Protein AF-A0A8J3H3I7-F1 (afdb_monomer)

Sequence (117 aa):
MSRFSIAALVWLVLAPAASAQNMAPELMVEGTCEELVAWGSRPTDQIRADLDAQLGTETKAKLQKSTYETVMDILGRTPVSDAWFARPCTFSEEQIAAMSPLHDAYVAHMADKLAPK

Foldseek 3Di:
DDDDDDDDPDPPDDPDPDPPVVLQDADADDDDPVVVLVLLLDALVVLLVVCCVRVHVDDPAADDPVVLVVSLVSLLVDFDAPRNHPDPDHDDPVSSVSSPSNSVNRSVNCCVRHHHD

Radius of gyration: 20.56 Å; Cα contacts (8 Å, |Δi|>4): 100; chains: 1; bounding box: 48×68×35 Å

pLDDT: mean 77.72, std 18.88, range [34.22, 97.19]

Nearest PDB structures (foldseek):
  8sea-assembly1_A  TM=2.335E-01  e=9.379E+00  Homo sapiens
  8oif-assembly1_A  TM=1.852E-01  e=6.624E+00  Homo sapiens

Secondary structure (DSSP, 8-state):
--------------PPS------S--B---S-HHHHHHHHTS-HHHHHHHHHHHS-S-------HHHHHHHHHHHHH----GGGBSS-----HHHHHHTHHHHHHHHHHHHHHH---

Organism: NCBI:txid1569283

Solvent-accessible surface area (backbone atoms only — not comparable to full-atom values): 7243 Å² total; per-residue (Å²): 132,87,86,82,89,85,82,82,86,78,84,86,73,76,76,79,77,73,82,68,72,71,81,58,71,56,40,86,72,84,74,55,68,67,51,47,43,60,53,31,44,38,60,35,72,61,46,33,53,51,46,40,67,73,78,46,82,80,60,87,61,60,38,56,64,72,57,35,54,53,51,51,56,49,52,76,68,55,76,70,55,47,76,40,37,79,52,101,50,84,72,52,72,68,52,42,59,52,23,47,34,38,46,56,19,49,49,54,52,48,49,70,43,30,50,56,133

Mean predicted aligned error: 11.02 Å

Structure (mmCIF, N/CA/C/O backbone):
data_AF-A0A8J3H3I7-F1
#
_entry.id   AF-A0A8J3H3I7-F1
#
loop_
_atom_site.group_PDB
_atom_site.id
_atom_site.type_symbol
_atom_site.label_atom_id
_atom_site.label_alt_id
_atom_site.label_comp_id
_atom_site.label_asym_id
_atom_site.label_entity_id
_atom_site.label_seq_id
_atom_site.pdbx_PDB_ins_code
_atom_site.Cartn_x
_atom_site.Cartn_y
_atom_site.Cartn_z
_atom_site.occupancy
_atom_site.B_iso_or_equiv
_atom_site.auth_seq_id
_atom_site.auth_comp_id
_atom_site.auth_asym_id
_atom_site.auth_atom_id
_atom_site.pdbx_PDB_model_num
ATOM 1 N N . MET A 1 1 ? 34.282 56.023 18.988 1.00 38.06 1 MET A N 1
ATOM 2 C CA . MET A 1 1 ? 32.922 55.857 19.552 1.00 38.06 1 MET A CA 1
ATOM 3 C C . MET A 1 1 ? 32.070 55.213 18.460 1.00 38.06 1 MET A C 1
ATOM 5 O O . MET A 1 1 ? 31.912 55.823 17.420 1.00 38.06 1 MET A O 1
ATOM 9 N N . SER A 1 2 ? 31.929 53.881 18.482 1.00 37.97 2 SER A N 1
ATOM 10 C CA . SER A 1 2 ? 30.684 53.163 18.841 1.00 37.97 2 SER A CA 1
ATOM 11 C C . SER A 1 2 ? 29.478 53.603 17.996 1.00 37.97 2 SER A C 1
ATOM 13 O O . SER A 1 2 ? 28.979 54.693 18.227 1.00 37.97 2 SER A O 1
ATOM 15 N N . ARG A 1 3 ? 29.064 52.864 16.957 1.00 47.31 3 ARG A N 1
ATOM 16 C CA . ARG A 1 3 ? 28.094 51.725 16.909 1.00 47.31 3 ARG A CA 1
ATOM 17 C C . ARG A 1 3 ? 27.089 52.140 15.795 1.00 47.31 3 ARG A C 1
ATOM 19 O O . ARG A 1 3 ? 26.855 53.330 15.657 1.00 47.31 3 ARG A O 1
ATOM 26 N N . PHE A 1 4 ? 26.517 51.332 14.908 1.00 48.91 4 PHE A N 1
ATOM 27 C CA . PHE A 1 4 ? 25.938 49.999 15.012 1.00 48.91 4 PHE A CA 1
ATOM 28 C C . PHE A 1 4 ? 25.922 49.335 13.623 1.00 48.91 4 PHE A C 1
ATOM 30 O O . PHE A 1 4 ? 25.540 49.963 12.638 1.00 48.91 4 PHE A O 1
ATOM 37 N N . SER A 1 5 ? 26.274 48.051 13.573 1.00 48.94 5 SER A N 1
ATOM 38 C CA . SER A 1 5 ? 25.900 47.135 12.495 1.00 48.94 5 SER A CA 1
ATOM 39 C C . SER A 1 5 ? 24.408 46.815 12.610 1.00 48.94 5 SER A C 1
ATOM 41 O O . SER A 1 5 ? 23.965 46.423 13.689 1.00 48.94 5 SER A O 1
ATOM 43 N N . ILE A 1 6 ? 23.645 46.929 11.520 1.00 53.59 6 ILE A N 1
ATOM 44 C CA . ILE A 1 6 ? 22.311 46.322 11.419 1.00 53.59 6 ILE A CA 1
ATOM 45 C C . ILE A 1 6 ? 22.439 45.106 10.510 1.00 53.59 6 ILE A C 1
ATOM 47 O O . ILE A 1 6 ? 22.629 45.213 9.301 1.00 53.59 6 ILE A O 1
ATOM 51 N N . ALA A 1 7 ? 22.402 43.948 11.157 1.00 49.59 7 ALA A N 1
ATOM 52 C CA . ALA A 1 7 ? 22.212 42.651 10.544 1.00 49.59 7 ALA A CA 1
ATOM 53 C C . ALA A 1 7 ? 20.715 42.377 10.313 1.00 49.59 7 ALA A C 1
ATOM 55 O O . ALA A 1 7 ? 19.856 43.043 10.886 1.00 49.59 7 ALA A O 1
ATOM 56 N N . ALA A 1 8 ? 20.470 41.295 9.570 1.00 47.12 8 ALA A N 1
ATOM 57 C CA . ALA A 1 8 ? 19.229 40.524 9.481 1.00 47.12 8 ALA A CA 1
ATOM 58 C C . ALA A 1 8 ? 18.178 41.012 8.471 1.00 47.12 8 ALA A C 1
ATOM 60 O O . ALA A 1 8 ? 17.113 41.507 8.832 1.00 47.12 8 ALA A O 1
ATOM 61 N N . LEU A 1 9 ? 18.422 40.708 7.191 1.00 44.69 9 LEU A N 1
ATOM 62 C CA . LEU A 1 9 ? 17.322 40.329 6.308 1.00 44.69 9 LEU A CA 1
ATOM 63 C C . LEU A 1 9 ? 17.058 38.832 6.524 1.00 44.69 9 LEU A C 1
ATOM 65 O O . LEU A 1 9 ? 17.808 37.973 6.061 1.00 44.69 9 LEU A O 1
ATOM 69 N N . VAL A 1 10 ? 16.028 38.540 7.311 1.00 46.75 10 VAL A N 1
ATOM 70 C CA . VAL A 1 10 ? 15.527 37.190 7.564 1.00 46.75 10 VAL A CA 1
ATOM 71 C C . VAL A 1 10 ? 14.895 36.673 6.270 1.00 46.75 10 VAL A C 1
ATOM 73 O O . VAL A 1 10 ? 13.796 37.080 5.902 1.00 46.75 10 VAL A O 1
ATOM 76 N N . TRP A 1 11 ? 15.593 35.780 5.569 1.00 45.34 11 TRP A N 1
ATOM 77 C CA . TRP A 1 11 ? 15.003 34.940 4.526 1.00 45.34 11 TRP A CA 1
ATOM 78 C C . TRP A 1 11 ? 14.106 33.889 5.194 1.00 45.34 11 TRP A C 1
ATOM 80 O O . TRP A 1 11 ? 14.500 32.754 5.435 1.00 45.34 11 TRP A O 1
ATOM 90 N N . LEU A 1 12 ? 12.893 34.310 5.546 1.00 49.25 12 LEU A N 1
ATOM 91 C CA . LEU A 1 12 ? 11.785 33.457 5.974 1.00 49.25 12 LEU A CA 1
ATOM 92 C C . LEU A 1 12 ? 10.965 33.097 4.732 1.00 49.25 12 LEU A C 1
ATOM 94 O O . LEU A 1 12 ? 9.835 33.543 4.565 1.00 49.25 12 LEU A O 1
ATOM 98 N N . VAL A 1 13 ? 11.565 32.361 3.797 1.00 44.88 13 VAL A N 1
ATOM 99 C CA . VAL A 1 13 ? 10.862 31.913 2.593 1.00 44.88 13 VAL A CA 1
ATOM 100 C C . VAL A 1 13 ? 11.260 30.471 2.306 1.00 44.88 13 VAL A C 1
ATOM 102 O O . VAL A 1 13 ? 12.405 30.190 1.968 1.00 44.88 13 VAL A O 1
ATOM 105 N N . LEU A 1 14 ? 10.251 29.602 2.441 1.00 44.91 14 LEU A N 1
ATOM 106 C CA . LEU A 1 14 ? 10.183 28.199 2.024 1.00 44.91 14 LEU A CA 1
ATOM 107 C C . LEU A 1 14 ? 10.839 27.198 2.981 1.00 44.91 14 LEU A C 1
ATOM 109 O O . LEU A 1 14 ? 11.803 26.515 2.649 1.00 44.91 14 LEU A O 1
ATOM 113 N N . ALA A 1 15 ? 10.200 26.999 4.138 1.00 38.31 15 ALA A N 1
ATOM 114 C CA . ALA A 1 15 ? 10.061 25.624 4.605 1.00 38.31 15 ALA A CA 1
ATOM 115 C C . ALA A 1 15 ? 9.424 24.826 3.450 1.00 38.31 15 ALA A C 1
ATOM 117 O O . ALA A 1 15 ? 8.383 25.270 2.947 1.00 38.31 15 ALA A O 1
ATOM 118 N N . PRO A 1 16 ? 10.023 23.719 2.975 1.00 41.94 16 PRO A N 1
ATOM 119 C CA . PRO A 1 16 ? 9.320 22.840 2.063 1.00 41.94 16 PRO A CA 1
ATOM 120 C C . PRO A 1 16 ? 8.016 22.422 2.739 1.00 41.94 16 PRO A C 1
ATOM 122 O O . PRO A 1 16 ? 7.991 21.899 3.855 1.00 41.94 16 PRO A O 1
ATOM 125 N N . ALA A 1 17 ? 6.928 22.770 2.060 1.00 35.84 17 ALA A N 1
ATOM 126 C CA . ALA A 1 17 ? 5.604 22.290 2.356 1.00 35.84 17 ALA A CA 1
ATOM 127 C C . ALA A 1 17 ? 5.612 20.760 2.374 1.00 35.84 17 ALA A C 1
ATOM 129 O O . ALA A 1 17 ? 6.349 20.119 1.629 1.00 35.84 17 ALA A O 1
ATOM 130 N N . ALA A 1 18 ? 4.719 20.219 3.195 1.00 39.22 18 ALA A N 1
ATOM 131 C CA . ALA A 1 18 ? 4.351 18.818 3.219 1.00 39.22 18 ALA A CA 1
ATOM 132 C C . ALA A 1 18 ? 5.472 17.870 3.670 1.00 39.22 18 ALA A C 1
ATOM 134 O O . ALA A 1 18 ? 5.963 17.033 2.918 1.00 39.22 18 ALA A O 1
ATOM 135 N N . SER A 1 19 ? 5.672 17.816 4.987 1.00 34.22 19 SER A N 1
ATOM 136 C CA . SER A 1 19 ? 5.589 16.503 5.626 1.00 34.22 19 SER A CA 1
ATOM 137 C C . SER A 1 19 ? 4.177 15.970 5.354 1.00 34.22 19 SER A C 1
ATOM 139 O O . SER A 1 19 ? 3.291 16.076 6.201 1.00 34.22 19 SER A O 1
ATOM 141 N N . ALA A 1 20 ? 3.926 15.450 4.149 1.00 39.44 20 ALA A N 1
ATOM 142 C CA . ALA A 1 20 ? 2.971 14.370 4.016 1.00 39.44 20 ALA A CA 1
ATOM 143 C C . ALA A 1 20 ? 3.552 13.304 4.937 1.00 39.44 20 ALA A C 1
ATOM 145 O O . ALA A 1 20 ? 4.542 12.660 4.600 1.00 39.44 20 ALA A O 1
ATOM 146 N N . GLN A 1 21 ? 3.074 13.273 6.184 1.00 44.72 21 GLN A N 1
ATOM 147 C CA . GLN A 1 21 ? 3.357 12.178 7.089 1.00 44.72 21 GLN A CA 1
ATOM 148 C C . GLN A 1 21 ? 2.963 10.962 6.276 1.00 44.72 21 GLN A C 1
ATOM 150 O O . GLN A 1 21 ? 1.785 10.809 5.960 1.00 44.72 21 GLN A O 1
ATOM 155 N N . ASN A 1 22 ? 3.953 10.213 5.799 1.00 50.84 22 ASN A N 1
ATOM 156 C CA . ASN A 1 22 ? 3.695 9.032 5.014 1.00 50.84 22 ASN A CA 1
ATOM 157 C C . ASN A 1 22 ? 3.011 8.073 5.980 1.00 50.84 22 ASN A C 1
ATOM 159 O O . ASN A 1 22 ? 3.646 7.490 6.856 1.00 50.84 22 ASN A O 1
ATOM 163 N N . MET A 1 23 ? 1.680 8.090 5.958 1.00 51.91 23 MET A N 1
ATOM 164 C CA . MET A 1 23 ? 0.880 7.349 6.921 1.00 51.91 23 MET A CA 1
ATOM 165 C C . MET A 1 23 ? 0.800 5.875 6.533 1.00 51.91 23 MET A C 1
ATOM 167 O O . MET A 1 23 ? 0.330 5.071 7.333 1.00 51.91 23 MET A O 1
ATOM 171 N N . ALA A 1 24 ? 1.270 5.529 5.330 1.00 61.19 24 ALA A N 1
ATOM 172 C CA . ALA A 1 24 ? 1.624 4.173 4.973 1.00 61.19 24 ALA A CA 1
ATOM 173 C C . ALA A 1 24 ? 3.011 3.862 5.577 1.00 61.19 24 ALA A C 1
ATOM 175 O O . ALA A 1 24 ? 3.995 4.488 5.175 1.00 61.19 24 ALA A O 1
ATOM 176 N N . PRO A 1 25 ? 3.130 2.943 6.556 1.00 62.22 25 PRO A N 1
ATOM 177 C CA . PRO A 1 25 ? 4.368 2.235 6.835 1.00 62.22 25 PRO A CA 1
ATOM 178 C C . PRO A 1 25 ? 5.063 1.811 5.548 1.00 62.22 25 PRO A C 1
ATOM 180 O O . PRO A 1 25 ? 4.431 1.312 4.616 1.00 62.22 25 PRO A O 1
ATOM 183 N N . GLU A 1 26 ? 6.379 1.983 5.544 1.00 72.06 26 GLU A N 1
ATOM 184 C CA . GLU A 1 26 ? 7.230 1.495 4.472 1.00 72.06 26 GLU A CA 1
ATOM 185 C C . GLU A 1 26 ? 7.090 -0.029 4.370 1.00 72.06 26 GLU A C 1
ATOM 187 O O . GLU A 1 26 ? 7.341 -0.776 5.320 1.00 72.06 26 GLU A O 1
ATOM 192 N N . LEU A 1 27 ? 6.674 -0.491 3.198 1.00 79.06 27 LEU A N 1
ATOM 193 C CA . LEU A 1 27 ? 6.562 -1.893 2.854 1.00 79.06 27 LEU A CA 1
ATOM 194 C C . LEU A 1 27 ? 7.967 -2.468 2.677 1.00 79.06 27 LEU A C 1
ATOM 196 O O . LEU A 1 27 ? 8.752 -2.033 1.827 1.00 79.06 27 LEU A O 1
ATOM 200 N N . MET A 1 28 ? 8.274 -3.481 3.483 1.00 79.75 28 MET A N 1
ATOM 201 C CA . MET A 1 28 ? 9.534 -4.220 3.433 1.00 79.75 28 MET A CA 1
ATOM 202 C C . MET A 1 28 ? 9.427 -5.410 2.472 1.00 79.75 28 MET A C 1
ATOM 204 O O . MET A 1 28 ? 9.648 -6.556 2.856 1.00 79.75 28 MET A O 1
ATOM 208 N N . VAL A 1 29 ? 9.056 -5.139 1.220 1.00 81.44 29 VAL A N 1
ATOM 209 C CA . VAL A 1 29 ? 8.988 -6.159 0.164 1.00 81.44 29 VAL A CA 1
ATOM 210 C C . VAL A 1 29 ? 10.359 -6.276 -0.505 1.00 81.44 29 VAL A C 1
ATOM 212 O O . VAL A 1 29 ? 10.944 -5.279 -0.934 1.00 81.44 29 VAL A O 1
ATOM 215 N N . GLU A 1 30 ? 10.894 -7.495 -0.576 1.00 79.25 30 GLU A N 1
ATOM 216 C CA . GLU A 1 30 ? 12.154 -7.775 -1.270 1.00 79.25 30 GLU A CA 1
ATOM 217 C C . GLU A 1 30 ? 11.972 -7.786 -2.798 1.00 79.25 30 GLU A C 1
ATOM 219 O O . GLU A 1 30 ? 10.895 -8.081 -3.311 1.00 79.25 30 GLU A O 1
ATOM 224 N N . GLY A 1 31 ? 13.048 -7.487 -3.531 1.00 83.75 31 GLY A N 1
ATOM 225 C CA . GLY A 1 31 ? 13.065 -7.465 -5.001 1.00 83.75 31 GLY A CA 1
ATOM 226 C C . GLY A 1 31 ? 13.641 -6.174 -5.581 1.00 83.75 31 GLY A C 1
ATOM 227 O O . GLY A 1 31 ? 13.995 -5.253 -4.857 1.00 83.75 31 GLY A O 1
ATOM 228 N N . THR A 1 32 ? 13.818 -6.112 -6.891 1.00 91.56 32 THR A N 1
ATOM 229 C CA . THR A 1 32 ? 14.172 -4.945 -7.713 1.00 91.56 32 THR A CA 1
ATOM 230 C C . THR A 1 32 ? 12.975 -3.999 -7.877 1.00 91.56 32 THR A C 1
ATOM 232 O O . THR A 1 32 ? 11.846 -4.373 -7.583 1.00 91.56 32 THR A O 1
ATOM 235 N N . CYS A 1 33 ? 13.184 -2.768 -8.363 1.00 90.00 33 CYS A N 1
ATOM 236 C CA . CYS A 1 33 ? 12.065 -1.837 -8.579 1.00 90.00 33 CYS A CA 1
ATOM 237 C C . CYS A 1 33 ? 11.032 -2.390 -9.584 1.00 90.00 33 CYS A C 1
ATOM 239 O O . CYS A 1 33 ? 9.838 -2.181 -9.404 1.00 90.00 33 CYS A O 1
ATOM 241 N N . GLU A 1 34 ? 11.460 -3.148 -10.598 1.00 92.25 34 GLU A N 1
ATOM 242 C CA . GLU A 1 34 ? 10.548 -3.819 -11.538 1.00 92.25 34 GLU A CA 1
ATOM 243 C C . GLU A 1 34 ? 9.732 -4.923 -10.856 1.00 92.25 34 GLU A C 1
ATOM 245 O O . GLU A 1 34 ? 8.528 -5.033 -11.083 1.00 92.25 34 GLU A O 1
ATOM 250 N N . GLU A 1 35 ? 10.358 -5.701 -9.970 1.00 93.38 35 GLU A N 1
ATOM 251 C CA . GLU A 1 35 ? 9.667 -6.728 -9.183 1.00 93.38 35 GLU A CA 1
ATOM 252 C C . GLU A 1 35 ? 8.660 -6.116 -8.203 1.00 93.38 35 GLU A C 1
ATOM 254 O O . GLU A 1 35 ? 7.591 -6.691 -8.007 1.00 93.38 35 GLU A O 1
ATOM 259 N N . LEU A 1 36 ? 8.946 -4.931 -7.650 1.00 91.69 36 LEU A N 1
ATOM 260 C CA . LEU A 1 36 ? 8.003 -4.189 -6.807 1.00 91.69 36 LEU A CA 1
ATOM 261 C C . LEU A 1 36 ? 6.781 -3.712 -7.596 1.00 91.69 36 LEU A C 1
ATOM 263 O O . LEU A 1 36 ? 5.663 -3.871 -7.114 1.00 91.69 36 LEU A O 1
ATOM 267 N N . VAL A 1 37 ? 6.965 -3.203 -8.820 1.00 94.19 37 VAL A N 1
ATOM 268 C CA . VAL A 1 37 ? 5.837 -2.852 -9.702 1.00 94.19 37 VAL A CA 1
ATOM 269 C C . VAL A 1 37 ? 5.039 -4.103 -10.056 1.00 94.19 37 VAL A C 1
ATOM 271 O O . VAL A 1 37 ? 3.814 -4.107 -9.936 1.00 94.19 37 VAL A O 1
ATOM 274 N N . ALA A 1 38 ? 5.713 -5.188 -10.442 1.00 94.88 38 ALA A N 1
ATOM 275 C CA . ALA A 1 38 ? 5.057 -6.447 -10.781 1.00 94.88 38 ALA A CA 1
ATOM 276 C C . ALA A 1 38 ? 4.295 -7.049 -9.590 1.00 94.88 38 ALA A C 1
ATOM 278 O O . ALA A 1 38 ? 3.235 -7.640 -9.781 1.00 94.88 38 ALA A O 1
ATOM 279 N N . TRP A 1 39 ? 4.811 -6.901 -8.368 1.00 94.25 39 TRP A N 1
ATOM 280 C CA . TRP A 1 39 ? 4.128 -7.299 -7.141 1.00 94.25 39 TRP A CA 1
ATOM 281 C C . TRP A 1 39 ? 2.938 -6.384 -6.820 1.00 94.25 39 TRP A C 1
ATOM 283 O O . TRP A 1 39 ? 1.828 -6.879 -6.637 1.00 94.25 39 TRP A O 1
ATOM 293 N N . GLY A 1 40 ? 3.137 -5.064 -6.833 1.00 93.38 40 GLY A N 1
ATOM 294 C CA . GLY A 1 40 ? 2.115 -4.066 -6.498 1.00 93.38 40 GLY A CA 1
ATOM 295 C C . GLY A 1 40 ? 0.985 -3.943 -7.526 1.00 93.38 40 GLY A C 1
ATOM 296 O O . GLY A 1 40 ? -0.058 -3.371 -7.222 1.00 93.38 40 GLY A O 1
ATOM 297 N N . SER A 1 41 ? 1.170 -4.503 -8.725 1.00 95.62 41 SER A N 1
ATOM 298 C CA . SER A 1 41 ? 0.164 -4.532 -9.800 1.00 95.62 41 SER A CA 1
ATOM 299 C C . SER A 1 41 ? -0.629 -5.847 -9.863 1.00 95.62 41 SER A C 1
ATOM 301 O O . SER A 1 41 ? -1.440 -6.040 -10.770 1.00 95.62 41 SER A O 1
ATOM 303 N N . ARG A 1 42 ? -0.384 -6.792 -8.943 1.00 96.50 42 ARG A N 1
ATOM 304 C CA . ARG A 1 42 ? -1.160 -8.041 -8.846 1.00 96.50 42 ARG A CA 1
ATOM 305 C C . ARG A 1 42 ? -2.612 -7.764 -8.433 1.00 96.50 42 ARG A C 1
ATOM 307 O O . ARG A 1 42 ? -2.917 -6.683 -7.939 1.00 96.50 42 ARG A O 1
ATOM 314 N N . PRO A 1 43 ? -3.522 -8.742 -8.577 1.00 97.19 43 PRO A N 1
ATOM 315 C CA . PRO A 1 43 ? -4.868 -8.630 -8.025 1.00 97.19 43 PRO A CA 1
ATOM 316 C C . PRO A 1 43 ? -4.877 -8.305 -6.521 1.00 97.19 43 PRO A C 1
ATOM 318 O O . PRO A 1 43 ? -4.078 -8.843 -5.749 1.00 97.19 43 PRO A O 1
ATOM 321 N N . THR A 1 44 ? -5.806 -7.441 -6.105 1.00 94.69 44 THR A N 1
ATOM 322 C CA . THR A 1 44 ? -5.936 -6.915 -4.734 1.00 94.69 44 THR A CA 1
ATOM 323 C C . THR A 1 44 ? -6.014 -8.009 -3.666 1.00 94.69 44 THR A C 1
ATOM 325 O O . THR A 1 44 ? -5.447 -7.862 -2.585 1.00 94.69 44 THR A O 1
ATOM 328 N N . ASP A 1 45 ? -6.702 -9.115 -3.948 1.00 94.06 45 ASP A N 1
ATOM 329 C CA . ASP A 1 45 ? -6.851 -10.251 -3.035 1.00 94.06 45 ASP A CA 1
ATOM 330 C C . ASP A 1 45 ? -5.519 -10.965 -2.761 1.00 94.06 45 ASP A C 1
ATOM 332 O O . ASP A 1 45 ? -5.254 -11.347 -1.620 1.00 94.06 45 ASP A O 1
ATOM 336 N N . GLN A 1 46 ? -4.650 -11.071 -3.771 1.00 95.25 46 GLN A N 1
ATOM 337 C CA . GLN A 1 46 ? -3.313 -11.650 -3.613 1.00 95.25 46 GLN A CA 1
ATOM 338 C C . GLN A 1 46 ? -2.405 -10.731 -2.796 1.00 95.25 46 GLN A C 1
ATOM 340 O O . GLN A 1 46 ? -1.756 -11.182 -1.856 1.00 95.25 46 GLN A O 1
ATOM 345 N N . ILE A 1 47 ? -2.411 -9.430 -3.106 1.00 93.69 47 ILE A N 1
ATOM 346 C CA . ILE A 1 47 ? -1.613 -8.443 -2.365 1.00 93.69 47 ILE A CA 1
ATOM 347 C C . ILE A 1 47 ? -2.061 -8.390 -0.902 1.00 93.69 47 ILE A C 1
ATOM 349 O O . ILE A 1 47 ? -1.229 -8.357 -0.001 1.00 93.69 47 ILE A O 1
ATOM 353 N N . ARG A 1 48 ? -3.371 -8.428 -0.635 1.00 90.75 48 ARG A N 1
ATOM 354 C CA . ARG A 1 48 ? -3.897 -8.421 0.735 1.00 90.75 48 ARG A CA 1
ATOM 355 C C . ARG A 1 48 ? -3.435 -9.635 1.536 1.00 90.75 48 ARG A C 1
ATOM 357 O O . ARG A 1 48 ? -3.060 -9.470 2.693 1.00 90.75 48 ARG A O 1
ATOM 364 N N . ALA A 1 49 ? -3.426 -10.822 0.928 1.00 90.06 49 ALA A N 1
ATOM 365 C CA . ALA A 1 49 ? -2.908 -12.023 1.578 1.00 90.06 49 ALA A CA 1
ATOM 366 C C . ALA A 1 49 ? -1.414 -11.882 1.927 1.00 90.06 49 ALA A C 1
ATOM 368 O O . ALA A 1 49 ? -1.012 -12.226 3.041 1.00 90.06 49 ALA A O 1
ATOM 369 N N . ASP A 1 50 ? -0.613 -11.315 1.019 1.00 89.88 50 ASP A N 1
ATOM 370 C CA . ASP A 1 50 ? 0.807 -11.032 1.263 1.00 89.88 50 ASP A CA 1
ATOM 371 C C . ASP A 1 50 ? 0.994 -10.005 2.398 1.00 89.88 50 ASP A C 1
ATOM 373 O O . ASP A 1 50 ? 1.825 -10.205 3.286 1.00 89.88 50 ASP A O 1
ATOM 377 N N . LEU A 1 51 ? 0.194 -8.932 2.417 1.00 87.88 51 LEU A N 1
ATOM 378 C CA . LEU A 1 51 ? 0.219 -7.908 3.469 1.00 87.88 51 LEU A CA 1
ATOM 379 C C . LEU A 1 51 ? -0.161 -8.482 4.840 1.00 87.88 51 LEU A C 1
ATOM 381 O O . LEU A 1 51 ? 0.515 -8.200 5.827 1.00 87.88 51 LEU A O 1
ATOM 385 N N . ASP A 1 52 ? -1.200 -9.318 4.909 1.00 85.31 52 ASP A N 1
ATOM 386 C CA . ASP A 1 52 ? -1.605 -10.000 6.144 1.00 85.31 52 ASP A CA 1
ATOM 387 C C . ASP A 1 52 ? -0.508 -10.937 6.676 1.00 85.31 52 ASP A C 1
ATOM 389 O O . ASP A 1 52 ? -0.336 -11.056 7.893 1.00 85.31 52 ASP A O 1
ATOM 393 N N . ALA A 1 53 ? 0.262 -11.572 5.787 1.00 85.06 53 ALA A N 1
ATOM 394 C CA . ALA A 1 53 ? 1.395 -12.411 6.167 1.00 85.06 53 ALA A CA 1
ATOM 395 C C . ALA A 1 53 ? 2.606 -11.593 6.658 1.00 85.06 53 ALA A C 1
ATOM 397 O O . ALA A 1 53 ? 3.257 -11.997 7.621 1.00 85.06 53 ALA A O 1
ATOM 398 N N . GLN A 1 54 ? 2.904 -10.454 6.022 1.00 78.88 54 GLN A N 1
ATOM 399 C CA . GLN A 1 54 ? 4.092 -9.639 6.320 1.00 78.88 54 GLN A CA 1
ATOM 400 C C . GLN A 1 54 ? 3.904 -8.694 7.511 1.00 78.88 54 GLN A C 1
ATOM 402 O O . GLN A 1 54 ? 4.753 -8.632 8.398 1.00 78.88 54 GLN A O 1
ATOM 407 N N . LEU A 1 55 ? 2.795 -7.952 7.538 1.00 76.31 55 LEU A N 1
ATOM 408 C CA . LEU A 1 55 ? 2.489 -6.980 8.596 1.00 76.31 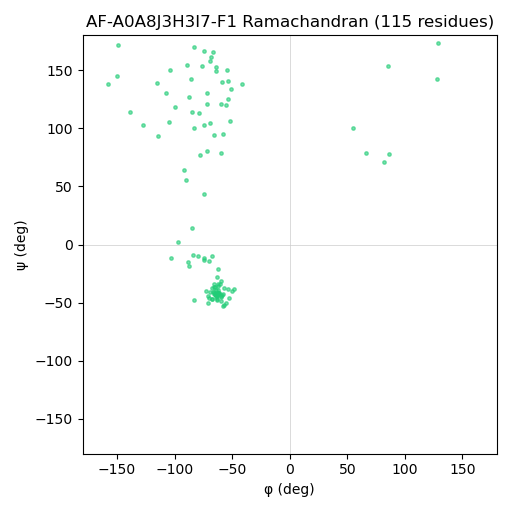55 LEU A CA 1
ATOM 409 C C . LEU A 1 55 ? 1.830 -7.646 9.814 1.00 76.31 55 LEU A C 1
ATOM 411 O O . LEU A 1 55 ? 1.691 -7.036 10.876 1.00 76.31 55 LEU A O 1
ATOM 415 N N . GLY A 1 56 ? 1.476 -8.924 9.667 1.00 65.81 56 GLY A N 1
ATOM 416 C CA . GLY A 1 56 ? 0.827 -9.735 10.676 1.00 65.81 56 GLY A CA 1
ATOM 417 C C . GLY A 1 56 ? -0.690 -9.575 10.667 1.00 65.81 56 GLY A C 1
ATOM 418 O O . GLY A 1 56 ? -1.266 -8.553 10.288 1.00 65.81 56 GLY A O 1
ATOM 419 N N . THR A 1 57 ? -1.369 -10.616 11.138 1.00 54.06 57 THR A N 1
ATOM 420 C CA . THR A 1 57 ? -2.832 -10.642 11.195 1.00 54.06 57 THR A CA 1
ATOM 421 C C . THR A 1 57 ? -3.394 -10.034 12.482 1.00 54.06 57 THR A C 1
ATOM 423 O O . THR A 1 57 ? -4.560 -9.630 12.493 1.00 54.06 57 THR A O 1
AT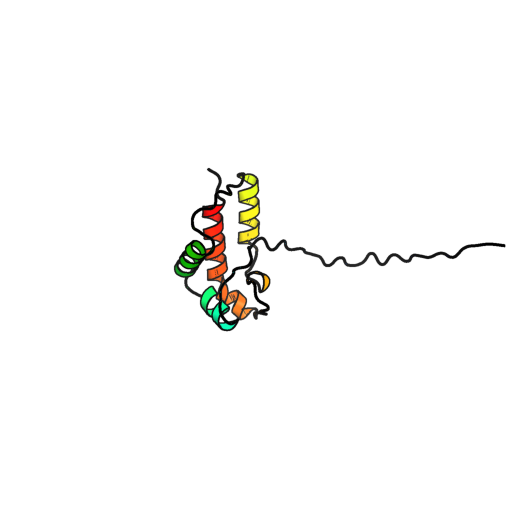OM 426 N N . GLU A 1 58 ? -2.577 -9.898 13.533 1.00 53.94 58 GLU A N 1
ATOM 427 C CA . GLU A 1 58 ? -2.984 -9.448 14.867 1.00 53.94 58 GLU A CA 1
ATOM 428 C C . GLU A 1 58 ? -2.367 -8.095 15.249 1.00 53.94 58 GLU A C 1
ATOM 430 O O . GLU A 1 58 ? -1.289 -8.007 15.835 1.00 53.94 58 GLU A O 1
ATOM 435 N N . THR A 1 59 ? -3.091 -7.007 14.994 1.00 55.97 59 THR A N 1
ATOM 436 C CA . THR A 1 59 ? -2.731 -5.686 15.522 1.00 55.97 59 THR A CA 1
ATOM 437 C C . THR A 1 59 ? -3.584 -5.374 16.755 1.00 55.97 59 THR A C 1
ATOM 439 O O . THR A 1 59 ? -4.808 -5.278 16.678 1.00 55.97 59 THR A O 1
ATOM 442 N N . LYS A 1 60 ? -2.941 -5.185 17.919 1.00 54.19 60 LYS A N 1
ATOM 443 C CA . LYS A 1 60 ? -3.608 -4.709 19.154 1.00 54.19 60 LYS A CA 1
ATOM 444 C C . LYS A 1 60 ? -3.950 -3.212 19.115 1.00 54.19 60 LYS A C 1
ATOM 446 O O . LYS A 1 60 ? -4.668 -2.735 19.992 1.00 54.19 60 LYS A O 1
ATOM 451 N N . ALA A 1 61 ? -3.430 -2.473 18.134 1.00 63.78 61 ALA A N 1
ATOM 452 C CA . ALA A 1 61 ? -3.720 -1.058 17.953 1.00 63.78 61 ALA A CA 1
ATOM 453 C C . ALA A 1 61 ? -5.135 -0.890 17.386 1.00 63.78 61 ALA A C 1
ATOM 455 O O . ALA A 1 61 ? -5.391 -1.121 16.209 1.00 63.78 61 ALA A O 1
ATOM 456 N N . LYS A 1 62 ? -6.061 -0.507 18.260 1.00 73.38 62 LYS A N 1
ATOM 457 C CA . LYS A 1 62 ? -7.415 -0.094 17.901 1.00 73.38 62 LYS A CA 1
ATOM 458 C C . LYS A 1 62 ? -7.502 1.407 18.098 1.00 73.38 62 LYS A C 1
ATOM 460 O O . LYS A 1 62 ? -7.083 1.913 19.140 1.00 73.38 62 LYS A O 1
ATOM 465 N N . LEU A 1 63 ? -8.006 2.112 17.094 1.00 81.31 63 LEU A N 1
ATOM 466 C CA . LEU A 1 63 ? -8.152 3.559 17.168 1.00 81.31 63 LEU A CA 1
ATOM 467 C C . LEU A 1 63 ? -9.514 3.927 17.755 1.00 81.31 63 LEU A C 1
ATOM 469 O O . LEU A 1 63 ? -10.485 3.177 17.661 1.00 81.31 63 LEU A O 1
ATOM 473 N N . GLN A 1 64 ? -9.592 5.113 18.355 1.00 87.44 64 GLN A N 1
ATOM 474 C CA . GLN A 1 64 ? -10.884 5.735 18.626 1.00 87.44 64 GLN A CA 1
ATOM 475 C C . GLN A 1 64 ? -11.583 6.047 17.297 1.00 87.44 64 GLN A C 1
ATOM 477 O O . GLN A 1 64 ? -10.917 6.344 16.306 1.00 87.44 64 GLN A O 1
ATOM 482 N N . LYS A 1 65 ? -12.921 6.016 17.274 1.00 88.00 65 LYS A N 1
ATOM 483 C CA . LYS A 1 65 ?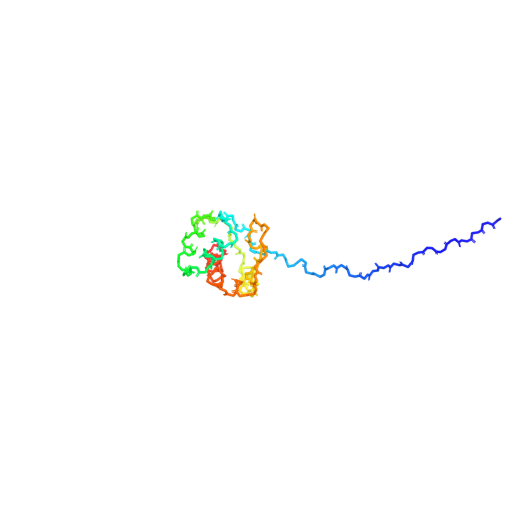 -13.716 6.156 16.041 1.00 88.00 65 LYS A CA 1
ATOM 484 C C . LYS A 1 65 ? -13.361 7.401 15.214 1.00 88.00 65 LYS A C 1
ATOM 486 O O . LYS A 1 65 ? -13.157 7.281 14.014 1.00 88.00 65 LYS A O 1
ATOM 491 N N . SER A 1 66 ? -13.226 8.566 15.846 1.00 88.00 66 SER A N 1
ATOM 492 C CA . SER A 1 66 ? -12.871 9.815 15.153 1.00 88.00 66 SER A CA 1
ATOM 493 C C . SER A 1 66 ? -11.470 9.774 14.530 1.00 88.00 66 SER A C 1
ATOM 495 O O . SER A 1 66 ? -11.262 10.251 13.414 1.00 88.00 66 SER A O 1
ATOM 497 N N . THR A 1 67 ? -10.503 9.173 15.227 1.00 86.94 67 THR A N 1
ATOM 498 C CA . THR A 1 67 ? -9.141 8.978 14.714 1.00 86.94 67 THR A CA 1
ATOM 499 C C . THR A 1 67 ? -9.124 7.966 13.575 1.00 86.94 67 THR A C 1
ATOM 501 O O . THR A 1 67 ? -8.454 8.201 12.578 1.00 86.94 67 THR A O 1
ATOM 504 N N . TYR A 1 68 ? -9.888 6.877 13.690 1.00 88.25 68 TYR A N 1
ATOM 505 C CA . TYR A 1 68 ? -10.056 5.892 12.625 1.00 88.25 68 TYR A CA 1
ATOM 506 C C . TYR A 1 68 ? -10.601 6.539 11.349 1.00 88.25 68 TYR A C 1
ATOM 508 O O . TYR A 1 68 ? -9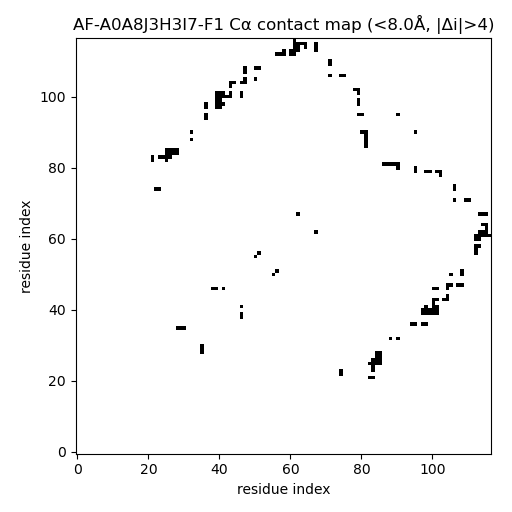.977 6.423 10.303 1.00 88.25 68 TYR A O 1
ATOM 516 N N . GLU A 1 69 ? -11.710 7.277 11.437 1.00 90.06 69 GLU A N 1
ATOM 517 C CA . GLU A 1 69 ? -12.320 7.949 10.280 1.00 90.06 69 GLU A CA 1
ATOM 518 C C . GLU A 1 69 ? -11.338 8.916 9.606 1.00 90.06 69 GLU A C 1
ATOM 520 O O . GLU A 1 69 ? -11.204 8.905 8.385 1.00 90.06 69 GLU A O 1
ATOM 525 N N . THR A 1 70 ? -10.590 9.686 10.402 1.00 89.81 70 THR A N 1
ATOM 526 C CA . THR A 1 70 ? -9.563 10.607 9.889 1.00 89.81 70 THR A CA 1
ATOM 527 C C . THR A 1 70 ? -8.435 9.856 9.179 1.00 89.81 70 THR A C 1
ATOM 529 O O . THR A 1 70 ? -8.051 10.219 8.071 1.00 89.81 70 THR A O 1
ATOM 532 N N . VAL A 1 71 ? -7.905 8.797 9.797 1.00 87.88 71 VAL A N 1
ATOM 533 C CA . VAL A 1 71 ? -6.812 8.001 9.222 1.00 87.88 71 VAL A CA 1
ATOM 534 C C . VAL A 1 71 ? -7.260 7.323 7.932 1.00 87.88 71 VAL A C 1
ATOM 536 O O . VAL A 1 71 ? -6.547 7.394 6.934 1.00 87.88 71 VAL A O 1
ATOM 539 N N . MET A 1 72 ? -8.449 6.719 7.924 1.00 91.06 72 MET A N 1
ATOM 540 C CA . MET A 1 72 ? -8.974 6.039 6.744 1.00 91.06 72 MET A CA 1
ATOM 541 C C . MET A 1 72 ? -9.298 7.007 5.601 1.00 91.06 72 MET A C 1
ATOM 543 O O . MET A 1 72 ? -9.029 6.668 4.451 1.00 91.06 72 MET A O 1
ATOM 547 N N . ASP A 1 73 ? -9.809 8.213 5.886 1.00 90.94 73 ASP A N 1
ATOM 548 C CA . ASP A 1 73 ? -10.043 9.238 4.856 1.00 90.94 73 ASP A CA 1
ATOM 549 C C . ASP A 1 73 ? -8.733 9.696 4.201 1.00 90.94 73 ASP A C 1
ATOM 551 O O . ASP A 1 73 ? -8.649 9.795 2.976 1.00 90.94 73 ASP A O 1
ATOM 555 N N . ILE A 1 74 ? -7.683 9.919 4.997 1.00 89.38 74 ILE A N 1
ATOM 556 C CA . ILE A 1 74 ? -6.373 10.306 4.462 1.00 89.38 74 ILE A CA 1
ATOM 557 C C . ILE A 1 74 ? -5.758 9.149 3.665 1.00 89.38 74 ILE A C 1
ATOM 559 O O . ILE A 1 74 ? -5.297 9.374 2.546 1.00 89.38 74 ILE A O 1
ATOM 563 N N . LEU A 1 75 ? -5.766 7.916 4.191 1.00 88.69 75 LEU A N 1
ATOM 564 C CA . LEU A 1 75 ? -5.230 6.747 3.480 1.00 88.69 75 LEU A CA 1
ATOM 565 C C . LEU A 1 75 ? -5.949 6.527 2.144 1.00 88.69 75 LEU A C 1
ATOM 567 O O . LEU A 1 75 ? -5.291 6.348 1.123 1.00 88.69 75 LEU A O 1
ATOM 571 N N . GLY A 1 76 ? -7.280 6.642 2.122 1.00 89.06 76 GLY A N 1
ATOM 572 C CA . GLY A 1 76 ? -8.080 6.506 0.903 1.00 89.06 76 GLY A CA 1
ATOM 573 C C . GLY A 1 76 ? -7.781 7.557 -0.173 1.00 89.06 76 GLY A C 1
ATOM 574 O O . GLY A 1 76 ? -8.053 7.318 -1.344 1.00 89.06 76 GLY A O 1
ATOM 575 N N . ARG A 1 77 ? -7.197 8.706 0.194 1.00 88.81 77 ARG A N 1
ATOM 576 C CA . ARG A 1 77 ? -6.815 9.781 -0.742 1.00 88.81 77 ARG A CA 1
ATOM 577 C C . ARG A 1 77 ? -5.319 9.837 -1.042 1.00 88.81 77 ARG A C 1
ATOM 579 O O . ARG A 1 77 ? -4.915 10.583 -1.930 1.00 88.81 77 ARG A O 1
ATOM 586 N N . THR A 1 78 ? -4.499 9.107 -0.290 1.00 87.25 78 TH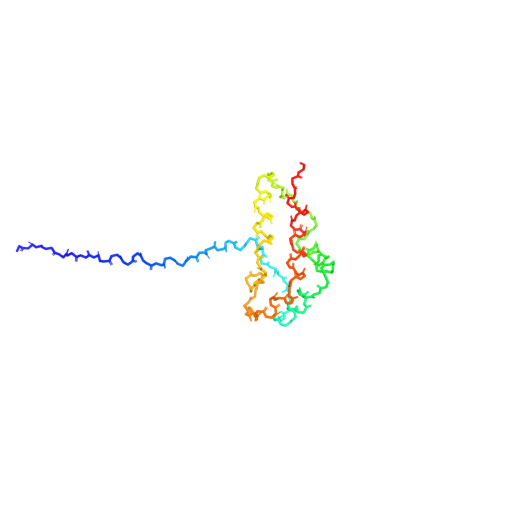R A N 1
ATOM 587 C CA . THR A 1 78 ? -3.041 9.122 -0.443 1.00 87.25 78 THR A CA 1
ATOM 588 C C . THR A 1 78 ? -2.641 8.135 -1.536 1.00 87.25 78 THR A C 1
ATOM 590 O O . THR A 1 78 ? -2.830 6.939 -1.334 1.00 87.25 78 THR A O 1
ATOM 593 N N . PRO A 1 79 ? -2.089 8.585 -2.675 1.00 84.25 79 PRO A N 1
ATOM 594 C CA . PRO A 1 79 ? -1.681 7.680 -3.743 1.00 84.25 79 PRO A CA 1
ATOM 595 C C . PRO A 1 79 ? -0.465 6.836 -3.336 1.00 84.25 79 PRO A C 1
ATOM 597 O O . PRO A 1 79 ? 0.330 7.237 -2.477 1.00 84.25 79 PRO A O 1
ATOM 600 N N . VAL A 1 80 ? -0.284 5.695 -4.010 1.00 87.38 80 VAL A N 1
ATOM 601 C CA . VAL A 1 80 ? 0.984 4.950 -3.963 1.00 87.38 80 VAL A CA 1
ATOM 602 C C . VAL A 1 80 ? 2.103 5.854 -4.469 1.00 87.38 80 VAL A C 1
ATOM 604 O O . VAL A 1 80 ? 1.929 6.612 -5.421 1.00 87.38 80 VAL A O 1
ATOM 607 N N . SER A 1 81 ? 3.260 5.786 -3.824 1.00 87.12 81 SER A N 1
ATOM 608 C CA . SER A 1 81 ? 4.461 6.503 -4.258 1.00 87.12 81 SER A CA 1
ATOM 609 C C . SER A 1 81 ? 5.714 5.725 -3.877 1.00 87.12 81 SER A C 1
ATOM 611 O O . SER A 1 81 ? 5.646 4.759 -3.119 1.00 87.12 81 SER A O 1
ATOM 613 N N . ASP A 1 82 ? 6.866 6.184 -4.359 1.00 85.12 82 ASP A N 1
ATOM 614 C CA . ASP A 1 82 ? 8.188 5.639 -4.031 1.00 85.12 82 ASP A CA 1
ATOM 615 C C . ASP A 1 82 ? 8.398 5.448 -2.523 1.00 85.12 82 ASP A C 1
ATOM 617 O O . ASP A 1 82 ? 8.949 4.443 -2.083 1.00 85.12 82 ASP A O 1
ATOM 621 N N . ALA A 1 83 ? 7.892 6.392 -1.724 1.00 83.75 83 ALA A N 1
ATOM 622 C CA . ALA A 1 83 ? 8.048 6.404 -0.275 1.00 83.75 83 ALA A CA 1
ATOM 623 C C . ALA A 1 83 ? 7.298 5.261 0.433 1.00 83.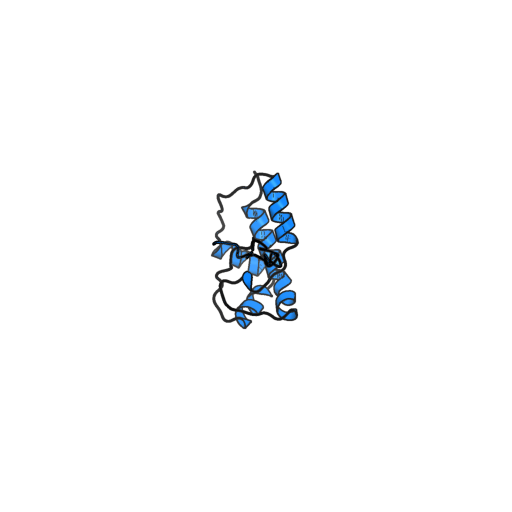75 83 ALA A C 1
ATOM 625 O O . ALA A 1 83 ? 7.475 5.056 1.628 1.00 83.75 83 ALA A O 1
ATOM 626 N N . TRP A 1 84 ? 6.441 4.521 -0.273 1.00 86.19 84 TRP A N 1
ATOM 627 C CA . TRP A 1 84 ? 5.769 3.345 0.278 1.00 86.19 84 TRP A CA 1
ATOM 628 C C . TRP A 1 84 ? 6.701 2.146 0.403 1.00 86.19 84 TRP A C 1
ATOM 630 O O . TRP A 1 84 ? 6.336 1.181 1.061 1.00 86.19 84 TRP A O 1
ATOM 640 N N . PHE A 1 85 ? 7.881 2.173 -0.212 1.00 85.94 85 PHE A N 1
ATOM 641 C CA . PHE A 1 85 ? 8.808 1.050 -0.218 1.00 85.94 85 PHE A CA 1
ATOM 642 C C . PHE A 1 85 ? 10.087 1.431 0.523 1.00 85.94 85 PHE A C 1
ATOM 644 O O . PHE A 1 85 ? 10.620 2.521 0.331 1.00 85.94 85 PHE A O 1
ATOM 651 N N . ALA A 1 86 ? 10.634 0.512 1.322 1.00 82.88 86 ALA A N 1
ATOM 652 C CA . ALA A 1 86 ? 11.886 0.717 2.066 1.00 82.88 86 ALA A CA 1
ATOM 653 C C . ALA A 1 86 ? 13.140 0.652 1.156 1.00 82.88 86 ALA A C 1
ATOM 655 O O . ALA A 1 86 ? 14.122 -0.0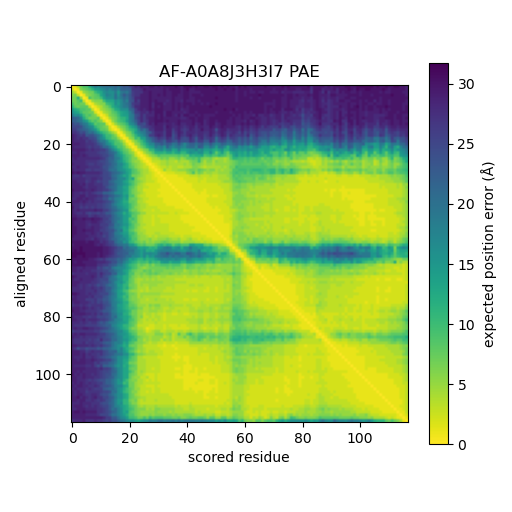39 1.449 1.00 82.88 86 ALA A O 1
ATOM 656 N N . ARG A 1 87 ? 13.085 1.289 -0.021 1.00 80.06 87 ARG A N 1
ATOM 657 C CA . ARG A 1 87 ? 14.039 1.151 -1.129 1.00 80.06 87 ARG A CA 1
ATOM 658 C C . ARG A 1 87 ? 14.130 2.457 -1.932 1.00 80.06 87 ARG A C 1
ATOM 660 O O . ARG A 1 87 ? 13.109 3.098 -2.156 1.00 80.06 87 ARG A O 1
ATOM 667 N N . PRO A 1 88 ? 15.315 2.818 -2.460 1.00 82.62 88 PRO A N 1
ATOM 668 C CA . PRO A 1 88 ? 15.456 3.966 -3.350 1.00 82.62 88 PRO A CA 1
ATOM 669 C C . PRO A 1 88 ? 14.975 3.600 -4.764 1.00 82.62 88 PRO A C 1
ATOM 671 O O . PRO A 1 88 ? 15.781 3.310 -5.647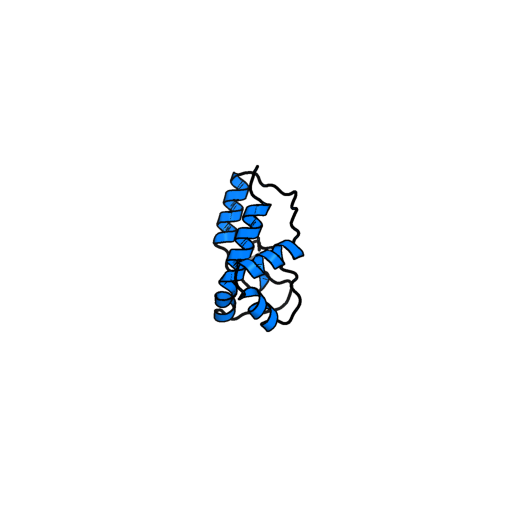 1.00 82.62 88 PRO A O 1
ATOM 674 N N . CYS A 1 89 ? 13.660 3.561 -4.964 1.00 84.00 89 CYS A N 1
ATOM 675 C CA . CYS A 1 89 ? 13.045 3.464 -6.286 1.00 84.00 89 CYS A CA 1
ATOM 676 C C . CYS A 1 89 ? 12.476 4.827 -6.687 1.00 84.00 89 CYS A C 1
ATOM 678 O O . CYS A 1 89 ? 12.079 5.610 -5.832 1.00 84.00 89 CYS A O 1
ATOM 680 N N . THR A 1 90 ? 12.455 5.103 -7.988 1.00 90.50 90 THR A N 1
ATOM 681 C CA . THR A 1 90 ? 11.719 6.234 -8.553 1.00 90.50 90 THR A CA 1
ATOM 682 C C . THR A 1 90 ? 10.830 5.697 -9.652 1.00 90.50 90 THR A C 1
ATOM 684 O O . THR A 1 90 ? 11.321 5.336 -10.724 1.00 90.50 90 THR A O 1
ATOM 687 N N . PHE A 1 91 ? 9.543 5.561 -9.355 1.00 90.38 91 PHE A N 1
ATOM 688 C CA . PHE A 1 91 ? 8.566 5.013 -10.280 1.00 90.38 91 PHE A CA 1
ATOM 689 C C . PHE A 1 91 ? 8.032 6.108 -11.202 1.00 90.38 91 PHE A C 1
ATOM 691 O O . PHE A 1 91 ? 7.816 7.254 -10.809 1.00 90.38 91 PHE A O 1
ATOM 698 N N . SER A 1 92 ? 7.802 5.742 -12.457 1.00 93.81 92 SER A N 1
ATOM 699 C CA . SER A 1 92 ? 7.047 6.582 -13.385 1.00 93.81 92 SER A CA 1
ATOM 700 C C . SER A 1 92 ? 5.572 6.666 -12.981 1.00 93.81 92 SER A C 1
ATOM 702 O O . SER A 1 92 ? 5.053 5.798 -12.277 1.00 93.81 92 SER A O 1
ATOM 704 N N . GLU A 1 93 ? 4.865 7.676 -13.4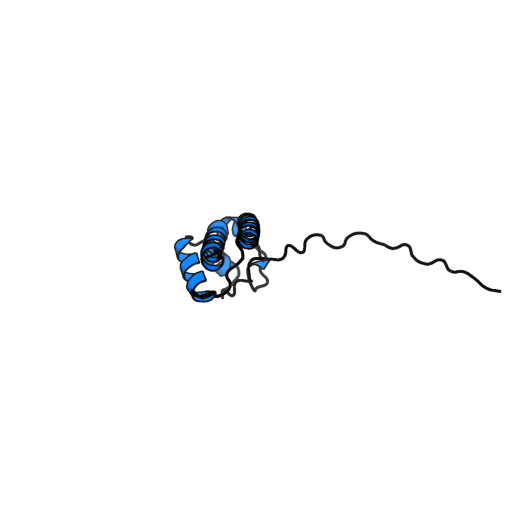88 1.00 92.50 93 GLU A N 1
ATOM 705 C CA . GLU A 1 93 ? 3.420 7.822 -13.266 1.00 92.50 93 GLU A CA 1
ATOM 706 C C . GLU A 1 93 ? 2.631 6.594 -13.745 1.00 92.50 93 GLU A C 1
ATOM 708 O O . GLU A 1 93 ? 1.692 6.170 -13.079 1.00 92.50 93 GLU A O 1
ATOM 713 N N . GLU A 1 94 ? 3.040 5.979 -14.860 1.00 94.31 94 GLU A N 1
ATOM 714 C CA . GLU A 1 94 ? 2.418 4.758 -15.386 1.00 94.31 94 GLU A CA 1
ATOM 715 C C . GLU A 1 94 ? 2.614 3.568 -14.437 1.00 94.31 94 GLU A C 1
ATOM 717 O O . GLU A 1 94 ? 1.670 2.828 -14.165 1.00 94.31 94 GLU A O 1
ATOM 722 N N . GLN A 1 95 ? 3.816 3.413 -13.875 1.00 94.19 95 GLN A N 1
ATOM 723 C CA . GLN A 1 95 ? 4.095 2.371 -12.883 1.00 94.19 95 GLN A CA 1
ATOM 724 C C . GLN A 1 95 ? 3.304 2.597 -11.592 1.00 94.19 95 GLN A C 1
ATOM 726 O O . GLN A 1 95 ? 2.766 1.646 -11.034 1.00 94.19 95 GLN A O 1
ATOM 731 N N . ILE A 1 96 ? 3.186 3.847 -11.135 1.00 91.94 96 ILE A N 1
ATOM 732 C CA . ILE A 1 96 ? 2.363 4.193 -9.970 1.00 91.94 96 ILE A CA 1
ATOM 733 C C . ILE A 1 96 ? 0.887 3.884 -10.241 1.00 91.94 96 ILE A C 1
ATOM 735 O O . ILE A 1 96 ? 0.227 3.277 -9.400 1.00 91.94 96 ILE A O 1
ATOM 739 N N . ALA A 1 97 ? 0.378 4.237 -11.424 1.00 91.94 97 ALA A N 1
ATOM 740 C CA . ALA A 1 97 ? -0.996 3.940 -11.819 1.00 91.94 97 ALA A CA 1
ATOM 741 C C . ALA A 1 97 ? -1.265 2.427 -11.894 1.00 91.94 97 ALA A C 1
ATOM 743 O O . ALA A 1 97 ? -2.319 1.966 -11.452 1.00 91.94 97 ALA A O 1
ATOM 744 N N . ALA A 1 98 ? -0.303 1.642 -12.390 1.00 93.88 98 ALA A N 1
ATOM 745 C CA . ALA A 1 98 ? -0.398 0.182 -12.427 1.00 93.88 98 ALA A CA 1
ATOM 746 C C . ALA A 1 98 ? -0.487 -0.445 -11.023 1.00 93.88 98 ALA A C 1
ATOM 748 O O . ALA A 1 98 ? -1.134 -1.478 -10.856 1.00 93.88 98 ALA A O 1
ATOM 749 N N . MET A 1 99 ? 0.078 0.215 -10.005 1.00 94.44 99 MET A N 1
ATOM 750 C CA . MET A 1 99 ? 0.030 -0.211 -8.603 1.00 94.44 99 MET A CA 1
ATOM 751 C C . MET A 1 99 ? -1.242 0.230 -7.853 1.00 94.44 99 MET A C 1
ATOM 753 O O . MET A 1 99 ? -1.299 0.117 -6.630 1.00 94.44 99 MET A O 1
ATOM 757 N N . SER A 1 100 ? -2.297 0.689 -8.539 1.00 93.69 100 SER A N 1
ATOM 758 C CA . SER A 1 100 ? -3.602 0.939 -7.897 1.00 93.69 100 SER A CA 1
ATOM 759 C C . SER A 1 100 ? -4.113 -0.243 -7.048 1.00 93.69 100 SER A C 1
ATOM 761 O O . SER A 1 100 ? -4.605 0.008 -5.948 1.00 93.69 100 SER A O 1
ATOM 763 N N . PRO A 1 101 ? -3.961 -1.522 -7.461 1.00 95.38 101 PRO A N 1
ATOM 764 C CA . PRO A 1 101 ? -4.387 -2.651 -6.633 1.00 95.38 101 PRO A CA 1
ATOM 765 C C . PRO A 1 101 ? -3.688 -2.728 -5.269 1.00 95.38 101 PRO A C 1
ATOM 767 O O . PRO A 1 101 ? -4.301 -3.181 -4.299 1.00 95.38 101 PRO A O 1
ATOM 770 N N . LEU A 1 102 ? -2.431 -2.275 -5.174 1.00 94.69 102 LEU A N 1
ATOM 771 C CA . LEU A 1 102 ? -1.700 -2.186 -3.909 1.00 94.69 102 LEU A CA 1
ATOM 772 C C . LEU A 1 102 ? -2.338 -1.173 -2.959 1.00 94.69 102 LEU A C 1
ATOM 774 O O . LEU A 1 102 ? -2.476 -1.470 -1.773 1.00 94.69 102 LEU A O 1
ATOM 778 N N . HIS A 1 103 ? -2.748 -0.006 -3.464 1.00 93.94 103 HIS A N 1
ATOM 779 C CA . HIS A 1 103 ? -3.459 0.992 -2.658 1.00 93.94 103 HIS A CA 1
ATOM 780 C C . HIS A 1 103 ? -4.726 0.399 -2.049 1.00 93.94 103 HIS A C 1
ATOM 782 O O . HIS A 1 103 ? -4.888 0.416 -0.828 1.00 93.94 103 HIS A O 1
ATOM 788 N N . ASP A 1 104 ? -5.563 -0.214 -2.887 1.00 94.00 104 ASP A N 1
ATOM 789 C CA . ASP A 1 104 ? -6.828 -0.815 -2.464 1.00 94.00 104 ASP A CA 1
ATOM 790 C C . ASP A 1 104 ? -6.609 -1.914 -1.413 1.00 94.00 104 ASP A C 1
ATOM 792 O O . ASP A 1 104 ? -7.296 -1.960 -0.387 1.00 94.00 104 ASP A O 1
ATOM 796 N N . ALA A 1 105 ? -5.619 -2.786 -1.639 1.00 93.75 105 ALA A N 1
ATOM 797 C CA . ALA A 1 105 ? -5.284 -3.875 -0.725 1.00 93.75 105 ALA A CA 1
ATOM 798 C C . ALA A 1 105 ? -4.800 -3.341 0.627 1.00 93.75 105 ALA A C 1
ATOM 800 O O . ALA A 1 105 ? -5.216 -3.831 1.680 1.00 93.75 105 ALA A O 1
ATOM 801 N N . TYR A 1 106 ? -3.952 -2.313 0.595 1.00 91.00 106 TYR A N 1
ATOM 802 C CA . TYR A 1 106 ? -3.386 -1.692 1.779 1.00 91.00 106 TYR A CA 1
ATOM 803 C C . TYR A 1 106 ? -4.447 -0.961 2.611 1.00 91.00 106 TYR A C 1
ATOM 805 O O . TYR A 1 106 ? -4.546 -1.181 3.820 1.00 91.00 106 TYR A O 1
ATOM 813 N N . VAL A 1 107 ? -5.298 -0.150 1.974 1.00 91.50 107 VAL A N 1
ATOM 814 C CA . VAL A 1 107 ? -6.408 0.542 2.648 1.00 91.50 107 VAL A CA 1
ATOM 815 C C . VAL A 1 107 ? -7.363 -0.470 3.281 1.00 91.50 107 VAL A C 1
ATOM 817 O O . VAL A 1 107 ? -7.725 -0.314 4.448 1.00 91.50 107 VAL A O 1
ATOM 820 N N . ALA A 1 108 ? -7.730 -1.534 2.562 1.00 90.69 108 ALA A N 1
ATOM 821 C CA . ALA A 1 108 ? -8.592 -2.583 3.102 1.00 90.69 108 ALA A CA 1
ATOM 822 C C . ALA A 1 108 ? -7.950 -3.307 4.299 1.00 90.69 108 ALA A C 1
ATOM 824 O O . ALA A 1 108 ? -8.616 -3.527 5.312 1.00 90.69 108 ALA A O 1
ATOM 825 N N . HIS A 1 109 ? -6.656 -3.631 4.217 1.00 89.56 109 HIS A N 1
ATOM 826 C CA . HIS A 1 109 ? -5.916 -4.231 5.329 1.00 89.56 109 HIS A CA 1
ATOM 827 C C . HIS A 1 109 ? -5.923 -3.312 6.563 1.00 89.56 109 HIS A C 1
ATOM 829 O O . HIS A 1 109 ? -6.285 -3.742 7.660 1.00 89.56 109 HIS A O 1
ATOM 835 N N . MET A 1 110 ? -5.600 -2.026 6.394 1.00 87.62 110 MET A N 1
ATOM 836 C CA . MET A 1 110 ? -5.576 -1.064 7.502 1.00 87.62 110 MET A CA 1
ATOM 837 C C . MET A 1 110 ? -6.961 -0.822 8.108 1.00 87.62 110 MET A C 1
ATOM 839 O O . MET A 1 110 ? -7.066 -0.699 9.332 1.00 87.62 110 MET A O 1
ATOM 843 N N . ALA A 1 111 ? -8.020 -0.812 7.291 1.00 89.62 111 ALA A N 1
ATOM 844 C CA . ALA A 1 111 ? -9.399 -0.699 7.762 1.00 89.62 111 ALA A CA 1
ATOM 845 C C . ALA A 1 111 ? -9.726 -1.804 8.778 1.00 89.62 111 ALA A C 1
ATOM 847 O O . ALA A 1 111 ? -10.153 -1.517 9.897 1.00 89.62 111 ALA A O 1
ATOM 848 N N . ASP A 1 112 ? -9.431 -3.059 8.434 1.00 88.38 112 ASP A N 1
ATOM 849 C CA . ASP A 1 112 ? -9.683 -4.207 9.308 1.00 88.38 112 ASP A CA 1
ATOM 850 C C . ASP A 1 112 ? -8.871 -4.146 10.608 1.00 88.38 112 ASP A C 1
ATOM 852 O O . ASP A 1 112 ? -9.371 -4.458 11.701 1.00 88.38 112 ASP A O 1
ATOM 856 N N . LYS A 1 113 ? -7.595 -3.746 10.516 1.00 83.12 113 LYS A N 1
ATOM 857 C CA . LYS A 1 113 ? -6.712 -3.703 11.689 1.00 83.12 113 LYS A CA 1
ATOM 858 C C . LYS A 1 113 ? -7.092 -2.576 12.639 1.00 83.12 113 LYS A C 1
ATOM 860 O O . LYS A 1 113 ? -7.187 -2.815 13.846 1.00 83.12 113 LYS A O 1
ATOM 865 N N . LEU A 1 114 ? -7.363 -1.383 12.116 1.00 85.25 114 LEU A N 1
ATOM 866 C CA . LEU A 1 114 ? -7.559 -0.176 12.919 1.00 85.25 114 LEU A CA 1
ATOM 867 C C . LEU A 1 114 ? -9.005 0.053 13.371 1.00 85.25 114 LEU A C 1
ATOM 869 O O . LEU A 1 114 ? -9.206 0.865 14.281 1.00 85.25 114 LEU A O 1
ATOM 873 N N . ALA A 1 115 ? -9.986 -0.644 12.780 1.00 85.19 115 ALA A N 1
ATOM 874 C CA . ALA A 1 115 ? -11.405 -0.453 13.078 1.00 85.19 115 ALA A CA 1
ATOM 875 C C . ALA A 1 115 ? -11.701 -0.499 14.591 1.00 85.19 115 ALA A C 1
ATOM 877 O O . ALA A 1 115 ? -11.218 -1.412 15.278 1.00 85.19 115 ALA A O 1
ATOM 878 N N . PRO A 1 116 ? -12.492 0.456 15.119 1.00 79.38 116 PRO A N 1
ATOM 879 C CA . PRO A 1 116 ? -12.917 0.460 16.515 1.00 79.38 116 PRO A CA 1
ATOM 880 C C . PRO A 1 116 ? -13.797 -0.763 16.825 1.00 79.38 116 PRO A C 1
ATOM 882 O O . PRO A 1 116 ? -14.446 -1.308 15.934 1.00 79.38 116 PRO A O 1
ATOM 885 N N . LYS A 1 117 ? -13.799 -1.201 18.090 1.00 66.19 117 LYS A N 1
ATOM 886 C CA . LYS A 1 117 ? -14.698 -2.261 18.578 1.00 66.19 117 LYS A CA 1
ATOM 887 C C . LYS A 1 117 ? -16.129 -1.765 18.745 1.00 66.19 117 LYS A C 1
ATOM 889 O O . LYS A 1 117 ? -16.286 -0.580 19.116 1.00 66.19 117 LYS A O 1
#